Protein AF-A0AA35Y3W4-F1 (afdb_monomer)

Nearest PDB structures (foldseek):
  5b7j-assembly1_A  TM=5.783E-01  e=4.162E-01  Schizosaccharomyces pombe 972h-
  8clk-assembly1_A  TM=3.872E-01  e=6.879E-01  Homo sapiens
  3w4y-assembly2_B  TM=2.379E-01  e=2.483E+00  Saccharomyces cerevisiae S288C

Radius of gyration: 21.43 Å; Cα contacts (8 Å, |Δi|>4): 100; chains: 1; bounding box: 76×64×40 Å

Mean predicted aligned error: 12.05 Å

Foldseek 3Di:
DDDDDDPPPPPPPPDDDDDPVLVVLLLVLVLVCVVVPQQDPLRGHPVSLVVSQVVSCVVVVHRDDSVNSVVVVVVLLVVLCVVVCLVVVDPDDAWDQDQVQQATDGDPVSLVVSCVVPVVSVVRRPDRNNCSVSSCVSRVCNVVPPPPPPPPPDPDDD

Structure (mmCIF, N/CA/C/O backbone):
data_AF-A0AA35Y3W4-F1
#
_entry.id   AF-A0AA35Y3W4-F1
#
loop_
_atom_site.group_PDB
_atom_site.id
_atom_site.type_symbol
_atom_site.label_atom_id
_atom_site.label_alt_id
_atom_site.label_comp_id
_atom_site.label_asym_id
_atom_site.label_entity_id
_atom_site.label_seq_id
_atom_site.pdbx_PDB_ins_code
_atom_site.Cartn_x
_atom_site.Cartn_y
_atom_site.Cartn_z
_atom_site.occupancy
_atom_site.B_iso_or_equiv
_atom_site.auth_seq_id
_atom_site.auth_comp_id
_atom_site.auth_asym_id
_atom_site.auth_atom_id
_atom_site.pdbx_PDB_model_num
ATOM 1 N N . MET A 1 1 ? 54.848 18.965 -3.991 1.00 39.12 1 MET A N 1
ATOM 2 C CA . MET A 1 1 ? 53.542 19.258 -3.357 1.00 39.12 1 MET A CA 1
ATOM 3 C C . MET A 1 1 ? 52.487 19.224 -4.444 1.00 39.12 1 MET A C 1
ATOM 5 O O . MET A 1 1 ? 52.646 19.987 -5.373 1.00 39.12 1 MET A O 1
ATOM 9 N N . ASN A 1 2 ? 51.483 18.349 -4.369 1.00 30.97 2 ASN A N 1
ATOM 10 C CA . ASN A 1 2 ? 50.208 18.508 -5.084 1.00 30.97 2 ASN A CA 1
ATOM 11 C C . ASN A 1 2 ? 49.157 17.675 -4.338 1.00 30.97 2 ASN A C 1
ATOM 13 O O . ASN A 1 2 ? 49.008 16.477 -4.568 1.00 30.97 2 ASN A O 1
ATOM 17 N N . LYS A 1 3 ? 48.478 18.304 -3.373 1.00 34.66 3 LYS A N 1
ATOM 18 C CA . LYS A 1 3 ? 47.316 17.719 -2.701 1.00 34.66 3 LYS A CA 1
ATOM 19 C C . LYS A 1 3 ? 46.100 17.966 -3.595 1.00 34.66 3 LYS A C 1
ATOM 21 O O . LYS A 1 3 ? 45.695 19.111 -3.760 1.00 34.66 3 LYS A O 1
ATOM 26 N N . ARG A 1 4 ? 45.538 16.911 -4.191 1.00 37.44 4 ARG A N 1
ATOM 27 C CA . ARG A 1 4 ? 44.204 16.962 -4.805 1.00 37.44 4 ARG A CA 1
ATOM 28 C C . ARG A 1 4 ? 43.170 16.811 -3.692 1.00 37.44 4 ARG A C 1
ATOM 30 O O . ARG A 1 4 ? 43.203 15.829 -2.956 1.00 37.44 4 ARG A O 1
ATOM 37 N N . ALA A 1 5 ? 42.314 17.818 -3.548 1.00 40.38 5 ALA A N 1
ATOM 38 C CA . ALA A 1 5 ? 41.171 17.796 -2.650 1.00 40.38 5 ALA A CA 1
ATOM 39 C C . ALA A 1 5 ? 40.141 16.774 -3.155 1.00 40.38 5 ALA A C 1
ATOM 41 O O . ALA A 1 5 ? 39.823 16.747 -4.343 1.00 40.38 5 ALA A O 1
ATOM 42 N N . ALA A 1 6 ? 39.653 15.927 -2.251 1.00 44.50 6 ALA A N 1
ATOM 43 C CA . ALA A 1 6 ? 38.497 15.084 -2.494 1.00 44.50 6 ALA A CA 1
ATOM 44 C C . ALA A 1 6 ? 37.238 15.960 -2.424 1.00 44.50 6 ALA A C 1
ATOM 46 O O . ALA A 1 6 ? 36.950 16.543 -1.379 1.00 44.50 6 ALA A O 1
ATOM 47 N N . ASP A 1 7 ? 36.507 16.056 -3.532 1.00 41.12 7 ASP A N 1
ATOM 48 C CA . ASP A 1 7 ? 35.148 16.595 -3.558 1.00 41.12 7 ASP A CA 1
ATOM 49 C C . ASP A 1 7 ? 34.203 15.559 -2.937 1.00 41.12 7 ASP A C 1
ATOM 51 O O . ASP A 1 7 ? 33.657 14.675 -3.598 1.00 41.12 7 ASP A O 1
ATOM 55 N N . GLY A 1 8 ? 34.084 15.623 -1.613 1.00 45.00 8 GLY A N 1
ATOM 56 C CA . GLY A 1 8 ? 33.064 14.925 -0.846 1.00 45.00 8 GLY A CA 1
ATOM 57 C C . GLY A 1 8 ? 31.736 15.659 -0.958 1.00 45.00 8 GLY A C 1
ATOM 58 O O . GLY A 1 8 ? 31.252 16.210 0.030 1.00 45.00 8 GLY A O 1
ATOM 59 N N . SER A 1 9 ? 31.140 15.668 -2.148 1.00 45.19 9 SER A N 1
ATOM 60 C CA . SER A 1 9 ? 29.752 16.081 -2.325 1.00 45.19 9 SER A CA 1
ATOM 61 C C . SER A 1 9 ? 28.844 15.059 -1.632 1.00 45.19 9 SER A C 1
ATOM 63 O O . SER A 1 9 ? 28.420 14.060 -2.213 1.00 45.19 9 SER A O 1
ATOM 65 N N . VAL A 1 10 ? 28.571 15.282 -0.342 1.00 46.84 10 VAL A N 1
ATOM 66 C CA . VAL A 1 10 ? 27.538 14.565 0.411 1.00 46.84 10 VAL A CA 1
ATOM 67 C C . VAL A 1 10 ? 26.200 14.948 -0.212 1.00 46.84 10 VAL A C 1
ATOM 69 O O . VAL A 1 10 ? 25.610 15.973 0.130 1.00 46.84 10 VAL A O 1
ATOM 72 N N . VAL A 1 11 ? 25.727 14.138 -1.160 1.00 50.91 11 VAL A N 1
ATOM 73 C CA . VAL A 1 11 ? 24.362 14.234 -1.680 1.00 50.91 11 VAL A CA 1
ATOM 74 C C . VAL A 1 11 ? 23.437 14.057 -0.481 1.00 50.91 11 VAL A C 1
ATOM 76 O O . VAL A 1 11 ? 23.312 12.959 0.066 1.00 50.91 11 VAL A O 1
ATOM 79 N N . LYS A 1 12 ? 22.831 15.157 -0.018 1.00 48.91 12 LYS A N 1
ATOM 80 C CA . LYS A 1 12 ? 21.801 15.114 1.019 1.00 48.91 12 LYS A CA 1
ATOM 81 C C . LYS A 1 12 ? 20.719 14.167 0.517 1.00 48.91 12 LYS A C 1
ATOM 83 O O . LYS A 1 12 ? 20.060 14.441 -0.480 1.00 48.91 12 LYS A O 1
ATOM 88 N N . LYS A 1 13 ? 20.578 13.025 1.188 1.00 54.34 13 LYS A N 1
ATOM 89 C CA . LYS A 1 13 ? 19.522 12.055 0.918 1.00 54.34 13 LYS A CA 1
ATOM 90 C C . LYS A 1 13 ? 18.211 12.743 1.284 1.00 54.34 13 LYS A C 1
ATOM 92 O O . LYS A 1 13 ? 17.873 12.830 2.461 1.00 54.34 13 LYS A O 1
ATOM 97 N N . GLU A 1 14 ? 17.532 13.325 0.300 1.00 61.41 14 GLU A N 1
ATOM 98 C CA . GLU A 1 14 ? 16.218 13.913 0.529 1.00 61.41 14 GLU A CA 1
ATOM 99 C C . GLU A 1 14 ? 15.296 12.819 1.071 1.00 61.41 14 GLU A C 1
ATOM 101 O O . GLU A 1 14 ? 15.083 11.773 0.448 1.00 61.41 14 GLU A O 1
ATOM 106 N N . ASN A 1 15 ? 14.798 13.031 2.288 1.00 70.88 15 ASN A N 1
ATOM 107 C CA . ASN A 1 15 ? 13.857 12.113 2.903 1.00 70.88 15 ASN A CA 1
ATOM 108 C C . ASN A 1 15 ? 12.515 12.268 2.187 1.00 70.88 15 ASN A C 1
ATOM 110 O O . ASN A 1 15 ? 11.803 13.253 2.366 1.00 70.88 15 ASN A O 1
ATOM 114 N N . LEU A 1 16 ? 12.196 11.287 1.344 1.00 86.38 16 LEU A N 1
ATOM 115 C CA . LEU A 1 16 ? 10.927 11.207 0.637 1.00 86.38 16 LEU A CA 1
ATOM 116 C C . LEU A 1 16 ? 9.780 10.989 1.634 1.00 86.38 16 LEU A C 1
ATOM 118 O O . LEU A 1 16 ? 9.607 9.886 2.157 1.00 86.38 16 LEU A O 1
ATOM 122 N N . THR A 1 17 ? 8.979 12.027 1.864 1.00 91.69 17 THR A N 1
ATOM 123 C CA . THR A 1 17 ? 7.714 11.912 2.599 1.00 91.69 17 THR A CA 1
ATOM 124 C C . THR A 1 17 ? 6.630 11.393 1.661 1.00 91.69 17 THR A C 1
ATOM 126 O O . THR A 1 17 ? 6.266 12.061 0.694 1.00 91.69 17 THR A O 1
ATOM 129 N N . TRP A 1 18 ? 6.120 10.196 1.947 1.00 92.50 18 TRP A N 1
ATOM 130 C CA . TRP A 1 18 ? 5.040 9.576 1.184 1.00 92.50 18 TRP A CA 1
ATOM 131 C C . TRP A 1 18 ? 3.686 10.166 1.571 1.00 92.50 18 TRP A C 1
ATOM 133 O O . TRP A 1 18 ? 3.361 10.244 2.755 1.00 92.50 18 TRP A O 1
ATOM 143 N N . THR A 1 19 ? 2.898 10.551 0.571 1.00 91.62 19 THR A N 1
ATOM 144 C CA . THR A 1 19 ? 1.518 11.023 0.740 1.00 91.62 19 THR A CA 1
ATOM 145 C C . THR A 1 19 ? 0.523 9.916 0.397 1.00 91.62 19 THR A C 1
ATOM 147 O O . THR A 1 19 ? 0.878 8.950 -0.280 1.00 91.62 19 THR A O 1
ATOM 150 N N . ASP A 1 20 ? -0.738 10.073 0.801 1.00 86.94 20 ASP A N 1
ATOM 151 C CA . ASP A 1 20 ? -1.795 9.110 0.458 1.00 86.94 20 ASP A CA 1
ATOM 152 C C 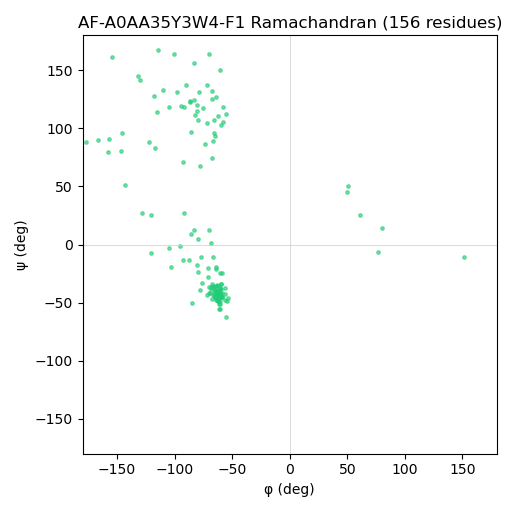. ASP A 1 20 ? -1.981 8.972 -1.067 1.00 86.94 20 ASP A C 1
ATOM 154 O O . ASP A 1 20 ? -2.225 7.878 -1.568 1.00 86.94 20 ASP A O 1
ATOM 158 N N . ASN A 1 21 ? -1.789 10.054 -1.832 1.00 89.44 21 ASN A N 1
ATOM 159 C CA . ASN A 1 21 ? -1.842 10.003 -3.298 1.00 89.44 21 ASN A CA 1
ATOM 160 C C . ASN A 1 21 ? -0.698 9.165 -3.883 1.00 89.44 21 ASN A C 1
ATOM 162 O O . ASN A 1 21 ? -0.927 8.366 -4.786 1.00 89.44 21 ASN A O 1
ATOM 166 N N . MET A 1 22 ? 0.517 9.301 -3.341 1.00 93.56 22 MET A N 1
ATOM 167 C CA . MET A 1 22 ? 1.653 8.478 -3.762 1.00 93.56 22 MET A CA 1
ATOM 168 C C . MET A 1 22 ? 1.462 7.005 -3.392 1.00 93.56 22 MET A C 1
ATOM 170 O O . MET A 1 22 ? 1.868 6.129 -4.151 1.00 93.56 22 MET A O 1
ATOM 174 N N . ASP A 1 23 ? 0.842 6.719 -2.246 1.00 92.38 23 ASP A N 1
ATOM 175 C CA . ASP A 1 23 ? 0.494 5.351 -1.854 1.00 92.38 23 ASP A CA 1
ATOM 176 C C . ASP A 1 23 ? -0.530 4.734 -2.804 1.00 92.38 23 ASP A C 1
ATOM 178 O O . ASP A 1 23 ? -0.378 3.577 -3.198 1.00 92.38 23 ASP A O 1
ATOM 182 N N . ASN A 1 24 ? -1.556 5.497 -3.188 1.00 89.75 24 ASN A N 1
ATOM 183 C CA . ASN A 1 24 ? -2.563 5.043 -4.142 1.00 89.75 24 ASN A CA 1
ATOM 184 C C . ASN A 1 24 ? -1.924 4.721 -5.496 1.00 89.75 24 ASN A C 1
ATOM 186 O O . ASN A 1 24 ? -2.071 3.594 -5.968 1.00 89.75 24 ASN A O 1
ATOM 190 N N . ALA A 1 25 ? -1.129 5.643 -6.045 1.00 92.44 25 ALA A N 1
ATOM 191 C CA . ALA A 1 25 ? -0.415 5.434 -7.302 1.00 92.44 25 ALA A CA 1
ATOM 192 C C . ALA A 1 25 ? 0.568 4.251 -7.229 1.00 92.44 25 ALA A C 1
ATOM 194 O O . ALA A 1 25 ? 0.680 3.468 -8.171 1.00 92.44 25 ALA A O 1
ATOM 195 N N . LEU A 1 26 ? 1.255 4.061 -6.093 1.00 95.25 26 LEU A N 1
ATOM 196 C CA . LEU A 1 26 ? 2.119 2.897 -5.883 1.00 95.25 26 LEU A CA 1
ATOM 197 C C . LEU A 1 26 ? 1.321 1.591 -5.945 1.00 95.25 26 LEU A C 1
ATOM 199 O O . LEU A 1 26 ? 1.753 0.644 -6.595 1.00 95.25 26 LEU A O 1
ATOM 203 N N . VAL A 1 27 ? 0.164 1.517 -5.290 1.00 93.25 27 VAL A N 1
ATOM 204 C CA . VAL A 1 27 ? -0.655 0.297 -5.315 1.00 93.25 27 VAL A CA 1
ATOM 205 C C . VAL A 1 27 ? -1.251 0.039 -6.697 1.00 93.25 27 VAL A C 1
ATOM 207 O O . VAL A 1 27 ? -1.262 -1.108 -7.134 1.00 93.25 27 VAL A O 1
ATOM 210 N N . GLU A 1 28 ? -1.675 1.076 -7.416 1.00 91.38 28 GLU A N 1
ATOM 211 C CA . GLU A 1 28 ? -2.110 0.947 -8.812 1.00 91.38 28 GLU A CA 1
ATOM 212 C C . GLU A 1 28 ? -0.986 0.418 -9.710 1.00 91.38 28 GLU A C 1
ATOM 214 O O . GLU A 1 28 ? -1.203 -0.508 -10.493 1.00 91.38 28 GLU A O 1
ATOM 219 N N . ALA A 1 29 ? 0.236 0.934 -9.548 1.00 95.19 29 ALA A N 1
ATOM 220 C CA . ALA A 1 29 ? 1.398 0.450 -10.282 1.00 95.19 29 ALA A CA 1
ATOM 221 C C . ALA A 1 29 ? 1.730 -1.012 -9.937 1.00 95.19 29 ALA A C 1
ATOM 223 O O . ALA A 1 29 ? 2.031 -1.793 -10.835 1.00 95.19 29 ALA A O 1
ATOM 224 N N . LEU A 1 30 ? 1.620 -1.412 -8.664 1.00 94.38 30 LEU A N 1
ATOM 225 C CA . LEU A 1 30 ? 1.815 -2.805 -8.244 1.00 94.38 30 LEU A CA 1
ATOM 226 C C . LEU A 1 30 ? 0.807 -3.753 -8.896 1.00 94.38 30 LEU A C 1
ATOM 228 O O . LEU A 1 30 ? 1.211 -4.804 -9.380 1.00 94.38 30 LEU A O 1
ATOM 232 N N . VAL A 1 31 ? -0.477 -3.384 -8.927 1.00 91.38 31 VAL A N 1
ATOM 233 C CA . VAL A 1 31 ? -1.517 -4.185 -9.594 1.00 91.38 31 VAL A CA 1
ATOM 234 C C . VAL A 1 31 ? -1.250 -4.285 -11.087 1.00 91.38 31 VAL A C 1
ATOM 236 O O . VAL A 1 31 ? -1.331 -5.370 -11.647 1.00 91.38 31 VAL A O 1
ATOM 239 N N . LYS A 1 32 ? -0.884 -3.176 -11.734 1.00 93.62 32 LYS A N 1
ATOM 240 C CA . LYS A 1 32 ? -0.570 -3.181 -13.164 1.00 93.62 32 LYS A CA 1
ATOM 241 C C . LYS A 1 32 ? 0.605 -4.102 -13.491 1.00 93.62 32 LYS A C 1
ATOM 243 O O . LYS A 1 32 ? 0.548 -4.829 -14.473 1.00 93.62 32 LYS A O 1
ATOM 248 N N . GLU A 1 33 ? 1.670 -4.061 -12.692 1.00 95.62 33 GLU A N 1
ATOM 249 C CA . GLU A 1 33 ? 2.825 -4.943 -12.881 1.00 95.62 33 GLU A CA 1
ATOM 250 C C . GLU A 1 33 ? 2.483 -6.417 -12.591 1.00 95.62 33 GLU A C 1
ATOM 252 O O . GLU A 1 33 ? 3.008 -7.307 -13.255 1.00 95.62 33 GLU A O 1
ATOM 257 N N . ASP A 1 34 ? 1.592 -6.689 -11.635 1.00 91.75 34 ASP A N 1
ATOM 258 C CA . ASP A 1 34 ? 1.076 -8.037 -11.360 1.00 91.75 34 ASP A CA 1
ATOM 259 C C . ASP A 1 34 ? 0.277 -8.589 -12.557 1.00 91.75 34 ASP A C 1
ATOM 261 O O . ASP A 1 34 ? 0.568 -9.684 -13.037 1.00 91.75 34 ASP A O 1
ATOM 265 N N . ASP A 1 35 ? -0.638 -7.785 -13.107 1.00 90.75 35 ASP A N 1
ATOM 266 C CA . ASP A 1 35 ? -1.519 -8.136 -14.232 1.00 90.75 35 ASP A CA 1
ATOM 267 C C . ASP A 1 35 ? -0.748 -8.457 -15.525 1.00 90.75 35 ASP A C 1
ATOM 269 O O . ASP A 1 35 ? -1.092 -9.377 -16.264 1.00 9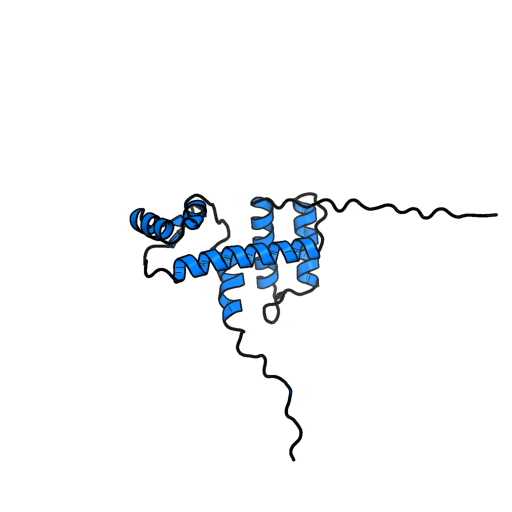0.75 35 ASP A O 1
ATOM 273 N N . ILE A 1 36 ? 0.369 -7.763 -15.774 1.00 93.81 36 ILE A N 1
ATOM 274 C CA . ILE A 1 36 ? 1.240 -8.041 -16.931 1.00 93.81 36 ILE A CA 1
ATOM 275 C C . ILE A 1 36 ? 2.273 -9.152 -16.671 1.00 93.81 36 ILE A C 1
ATOM 277 O O . ILE A 1 36 ? 3.173 -9.358 -17.486 1.00 93.81 36 ILE A O 1
ATOM 281 N N . GLY A 1 37 ? 2.177 -9.863 -15.543 1.00 91.50 37 GLY A N 1
ATOM 282 C CA . GLY A 1 37 ? 3.019 -11.021 -15.227 1.00 91.50 37 GLY A CA 1
ATOM 283 C C . GLY A 1 37 ? 4.411 -10.683 -14.689 1.00 91.50 37 GLY A C 1
ATOM 284 O O . GLY A 1 37 ? 5.278 -11.555 -14.610 1.00 91.50 37 GLY A O 1
ATOM 285 N N . ASN A 1 38 ? 4.649 -9.437 -14.272 1.00 95.00 38 ASN A N 1
ATOM 286 C CA . ASN A 1 38 ? 5.922 -9.011 -13.687 1.00 95.00 38 ASN A CA 1
ATOM 287 C C . ASN A 1 38 ? 6.044 -9.329 -12.186 1.00 95.00 38 ASN A C 1
ATOM 289 O O . ASN A 1 38 ? 6.987 -8.875 -11.524 1.00 95.00 38 ASN A O 1
ATOM 293 N N . ARG A 1 39 ? 5.144 -10.158 -11.650 1.00 91.81 39 ARG A N 1
ATOM 294 C CA . ARG A 1 39 ? 5.259 -10.782 -10.333 1.00 91.81 39 ARG A CA 1
ATOM 295 C C . ARG A 1 39 ? 5.376 -12.298 -10.483 1.00 91.81 39 ARG A C 1
ATOM 297 O O . ARG A 1 39 ? 4.443 -12.973 -10.894 1.00 91.81 39 ARG A O 1
ATOM 304 N N . VAL A 1 40 ? 6.532 -12.841 -10.112 1.00 86.62 40 VAL A N 1
ATOM 305 C CA . VAL A 1 40 ? 6.851 -14.271 -10.228 1.00 86.62 40 VAL A CA 1
ATOM 306 C C . VAL A 1 40 ? 7.093 -14.837 -8.835 1.00 86.62 40 VAL A C 1
ATOM 308 O O . VAL A 1 40 ? 7.891 -14.289 -8.073 1.00 86.62 40 VAL A O 1
ATOM 311 N N . ASN A 1 41 ? 6.402 -15.927 -8.483 1.00 85.25 41 ASN A N 1
ATOM 312 C CA . ASN A 1 41 ? 6.489 -16.567 -7.161 1.00 85.25 41 ASN A CA 1
ATOM 313 C C . ASN A 1 41 ? 6.330 -15.558 -6.003 1.00 85.25 41 ASN A C 1
ATOM 315 O O . ASN A 1 41 ? 7.133 -15.517 -5.072 1.00 85.25 41 ASN A O 1
ATOM 319 N N . GLY A 1 42 ? 5.342 -14.663 -6.113 1.00 82.19 42 GLY A N 1
ATOM 320 C CA . GLY A 1 42 ? 5.062 -13.626 -5.114 1.00 82.19 42 GLY A CA 1
ATOM 321 C C . GLY A 1 42 ? 6.013 -12.421 -5.129 1.00 82.19 42 GLY A C 1
ATOM 322 O O . GLY A 1 42 ? 5.730 -11.428 -4.458 1.00 82.19 42 GLY A O 1
ATOM 323 N N . THR A 1 43 ? 7.083 -12.445 -5.930 1.00 88.31 43 THR A N 1
ATOM 324 C CA . THR A 1 43 ? 8.113 -11.396 -5.975 1.00 88.31 43 THR A CA 1
ATOM 325 C C . THR A 1 43 ? 8.069 -10.604 -7.280 1.00 88.31 43 THR A C 1
ATOM 327 O O . THR A 1 43 ? 8.044 -11.172 -8.368 1.00 88.31 43 THR A O 1
ATOM 330 N N . PHE A 1 44 ? 8.111 -9.274 -7.185 1.00 92.88 44 PHE A N 1
ATOM 331 C CA . PHE A 1 44 ? 8.186 -8.394 -8.353 1.00 92.88 44 PHE A CA 1
ATOM 332 C C . PHE A 1 44 ? 9.568 -8.442 -9.022 1.00 92.88 44 PHE A C 1
ATOM 334 O O . PHE A 1 44 ? 10.602 -8.418 -8.346 1.00 92.88 44 PHE A O 1
ATOM 341 N N . THR A 1 45 ? 9.593 -8.484 -10.355 1.00 95.44 45 THR A N 1
ATOM 342 C CA . THR A 1 45 ? 10.831 -8.526 -11.145 1.00 95.44 45 THR A CA 1
ATOM 343 C C . THR A 1 45 ? 11.594 -7.199 -11.090 1.00 95.44 45 THR A C 1
ATOM 345 O O . THR A 1 45 ? 11.066 -6.145 -10.728 1.00 95.44 45 THR A O 1
ATOM 348 N N . SER A 1 46 ? 12.870 -7.211 -11.491 1.00 95.38 46 SER A N 1
ATOM 349 C CA . SER A 1 46 ? 13.652 -5.972 -11.627 1.00 95.38 46 SER A CA 1
ATOM 350 C C . SER A 1 46 ? 13.039 -4.990 -12.630 1.00 95.38 46 SER A C 1
ATOM 352 O O . SER A 1 46 ? 13.115 -3.786 -12.386 1.00 95.38 46 SER A O 1
ATOM 354 N N . GLN A 1 47 ? 12.407 -5.493 -13.698 1.00 96.44 47 GLN A N 1
ATOM 355 C CA . GLN A 1 47 ? 11.689 -4.666 -14.668 1.00 96.44 47 GLN A CA 1
ATOM 356 C C . GLN A 1 47 ? 10.491 -3.970 -14.017 1.00 96.44 47 GLN A C 1
ATOM 358 O O . GLN A 1 47 ? 10.339 -2.763 -14.183 1.00 96.44 47 GLN A O 1
ATOM 363 N N . ALA A 1 48 ? 9.722 -4.692 -13.195 1.00 96.62 48 ALA A N 1
ATOM 364 C CA . ALA A 1 48 ? 8.617 -4.119 -12.431 1.00 96.62 48 ALA A CA 1
ATOM 365 C C . ALA A 1 48 ? 9.079 -2.930 -11.583 1.00 96.62 48 ALA A C 1
ATOM 367 O O . ALA A 1 48 ? 8.505 -1.846 -11.622 1.00 96.62 48 ALA A O 1
ATOM 368 N N . TYR A 1 49 ? 10.176 -3.114 -10.838 1.00 97.44 49 TYR A N 1
ATOM 369 C CA . TYR A 1 49 ? 10.749 -2.042 -10.027 1.00 97.44 49 TYR A CA 1
ATOM 370 C C . TYR A 1 49 ? 11.185 -0.842 -10.870 1.00 97.44 49 TYR A C 1
ATOM 372 O O . TYR A 1 49 ? 10.942 0.288 -10.459 1.00 97.44 49 TYR A O 1
ATOM 380 N N . ALA A 1 50 ? 11.804 -1.064 -12.032 1.00 97.44 50 ALA A N 1
ATOM 381 C CA . ALA A 1 50 ? 12.199 0.021 -12.926 1.00 97.44 50 ALA A CA 1
ATOM 382 C C . ALA A 1 50 ? 10.981 0.803 -13.447 1.00 97.44 50 ALA A C 1
ATOM 384 O O . ALA A 1 50 ? 10.979 2.033 -13.387 1.00 97.44 50 ALA A O 1
ATOM 385 N N . ASN A 1 51 ? 9.929 0.101 -13.874 1.00 97.62 51 ASN A N 1
ATOM 386 C CA . ASN A 1 51 ? 8.690 0.703 -14.362 1.00 97.62 51 ASN A CA 1
ATOM 387 C C . ASN A 1 51 ? 7.983 1.521 -13.274 1.00 97.62 51 ASN A C 1
ATOM 389 O O . ASN A 1 51 ? 7.641 2.680 -13.503 1.00 97.62 51 ASN A O 1
ATOM 393 N N . MET A 1 52 ? 7.814 0.946 -12.077 1.00 97.69 52 MET A N 1
ATOM 394 C CA . MET A 1 52 ? 7.183 1.622 -10.938 1.00 97.69 52 MET A CA 1
ATOM 395 C C . MET A 1 52 ? 7.943 2.890 -10.544 1.00 97.69 52 MET A C 1
ATOM 397 O O . MET A 1 52 ? 7.335 3.939 -10.336 1.00 97.69 52 MET A O 1
ATOM 401 N N . ILE A 1 53 ? 9.278 2.816 -10.473 1.00 97.50 53 ILE A N 1
ATOM 402 C CA . ILE A 1 53 ? 10.121 3.975 -10.161 1.00 97.50 53 ILE A CA 1
ATOM 403 C C . ILE A 1 53 ? 9.958 5.055 -11.229 1.00 97.50 53 ILE A C 1
ATOM 405 O O . ILE A 1 53 ? 9.737 6.213 -10.877 1.00 97.50 53 ILE A O 1
ATOM 409 N N . ALA A 1 54 ? 10.050 4.696 -12.511 1.00 97.19 54 ALA A N 1
ATOM 410 C CA . ALA A 1 54 ? 9.942 5.651 -13.610 1.00 97.19 54 ALA A CA 1
ATOM 411 C C . ALA A 1 54 ? 8.565 6.332 -13.644 1.00 97.19 54 ALA A C 1
ATOM 413 O O . ALA A 1 54 ? 8.491 7.554 -13.773 1.00 97.19 54 ALA A O 1
ATOM 414 N N . GLY A 1 55 ? 7.488 5.557 -13.478 1.00 97.12 55 GLY A N 1
ATOM 415 C CA . GLY A 1 55 ? 6.115 6.061 -13.447 1.00 97.12 55 GLY A CA 1
ATOM 416 C C . GLY A 1 55 ? 5.883 7.038 -12.298 1.00 97.12 55 GLY A C 1
ATOM 417 O O . GLY A 1 55 ? 5.540 8.194 -12.536 1.00 97.12 55 GLY A O 1
ATOM 418 N N . LEU A 1 56 ? 6.162 6.611 -11.064 1.00 96.44 56 LEU A N 1
ATOM 419 C CA . LEU A 1 56 ? 5.940 7.435 -9.873 1.00 96.44 56 LEU A CA 1
ATOM 420 C C . LEU A 1 56 ? 6.851 8.667 -9.839 1.00 96.44 56 LEU A C 1
ATOM 422 O O . LEU A 1 56 ? 6.414 9.753 -9.462 1.00 96.44 56 LEU A O 1
ATOM 426 N N . SER A 1 57 ? 8.116 8.527 -10.246 1.00 95.81 57 SER A N 1
ATOM 427 C CA . SER A 1 57 ? 9.046 9.662 -10.251 1.00 95.81 57 SER A CA 1
ATOM 428 C C . SER A 1 57 ? 8.590 10.748 -11.223 1.00 95.81 57 SER A C 1
ATOM 430 O O . SER A 1 57 ? 8.661 11.934 -10.900 1.00 95.81 57 SER A O 1
ATOM 432 N N . LYS A 1 58 ? 8.076 10.338 -12.391 1.00 96.50 58 LYS A N 1
ATOM 433 C CA . LYS A 1 58 ? 7.512 11.237 -13.400 1.00 96.50 58 LYS A CA 1
ATOM 434 C C . LYS A 1 58 ? 6.220 11.896 -12.919 1.00 96.50 5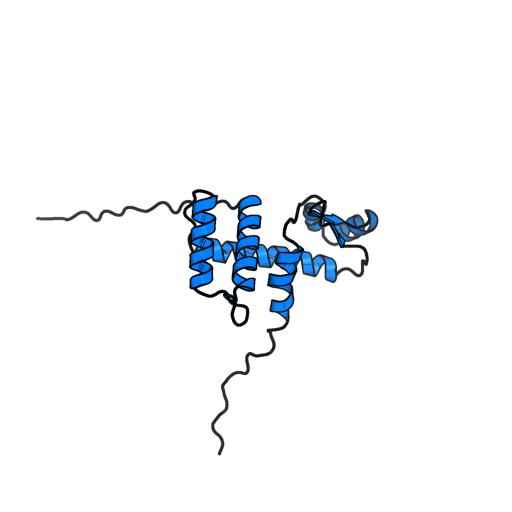8 LYS A C 1
ATOM 436 O O . LYS A 1 58 ? 6.076 13.102 -13.075 1.00 96.50 58 LYS A O 1
ATOM 441 N N . GLU A 1 59 ? 5.300 11.124 -12.349 1.00 96.56 59 GLU A N 1
ATOM 442 C CA . GLU A 1 59 ? 3.989 11.617 -11.911 1.00 96.56 59 GLU A CA 1
ATOM 443 C C . GLU A 1 59 ? 4.099 12.645 -10.780 1.00 96.56 59 GLU A C 1
ATOM 445 O O . GLU A 1 59 ? 3.474 13.701 -10.833 1.00 96.56 59 GLU A O 1
ATOM 450 N N . PHE A 1 60 ? 4.938 12.372 -9.778 1.00 94.31 60 PHE A N 1
ATOM 451 C CA . PHE A 1 60 ? 5.060 13.230 -8.597 1.00 94.31 60 PHE A CA 1
ATOM 452 C C . PHE A 1 60 ? 6.205 14.240 -8.683 1.00 94.31 60 PHE A C 1
ATOM 454 O O . PHE A 1 60 ? 6.390 15.020 -7.746 1.00 94.31 60 PHE A O 1
ATOM 461 N N . ASN A 1 61 ? 6.975 14.229 -9.777 1.00 94.25 61 ASN A N 1
ATOM 462 C CA . ASN A 1 61 ? 8.198 15.014 -9.945 1.00 94.25 61 ASN A CA 1
ATOM 463 C C . ASN A 1 61 ? 9.156 14.844 -8.746 1.00 94.25 61 ASN A C 1
ATOM 465 O O . ASN A 1 61 ? 9.592 15.812 -8.118 1.00 94.25 61 ASN A O 1
ATOM 469 N N . LYS A 1 62 ? 9.424 13.587 -8.371 1.00 92.88 62 LYS A N 1
ATOM 470 C CA . LYS A 1 62 ? 10.289 13.220 -7.237 1.00 92.88 62 LYS A CA 1
ATOM 471 C C . LYS A 1 62 ? 11.288 12.153 -7.644 1.00 92.88 62 LYS A C 1
ATOM 473 O O . LYS A 1 62 ? 10.951 11.248 -8.390 1.00 92.88 62 LYS A O 1
ATOM 478 N N . SER A 1 63 ? 12.497 12.210 -7.095 1.00 93.38 63 SER A N 1
ATOM 479 C CA . SER A 1 63 ? 13.463 11.121 -7.253 1.00 93.38 63 SER A CA 1
ATOM 480 C C . SER A 1 63 ? 13.129 9.995 -6.276 1.00 93.38 63 SER A C 1
ATOM 482 O O . SER A 1 63 ? 13.318 10.141 -5.067 1.00 93.38 63 SER A O 1
ATOM 484 N N . ILE A 1 64 ? 12.592 8.884 -6.787 1.00 94.00 64 ILE A N 1
ATOM 485 C CA . ILE A 1 64 ? 12.248 7.714 -5.974 1.00 94.00 64 ILE A CA 1
ATOM 486 C C . ILE A 1 64 ? 13.284 6.6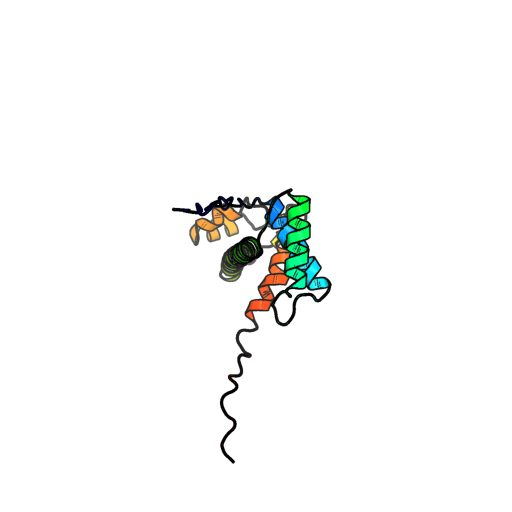21 -6.207 1.00 94.00 64 ILE A C 1
ATOM 488 O O . ILE A 1 64 ? 13.438 6.093 -7.304 1.00 94.00 64 ILE A O 1
ATOM 492 N N . THR A 1 65 ? 13.994 6.237 -5.153 1.00 94.50 65 THR A N 1
ATOM 493 C CA . THR A 1 65 ? 14.942 5.119 -5.215 1.00 94.50 65 THR A CA 1
ATOM 494 C C . THR A 1 65 ? 14.239 3.774 -5.030 1.00 94.50 65 THR A C 1
ATOM 496 O O . THR A 1 65 ? 13.196 3.672 -4.378 1.00 94.50 65 THR A O 1
ATOM 499 N N . LYS A 1 66 ? 14.861 2.699 -5.532 1.00 93.69 66 LYS A N 1
ATOM 500 C CA . LYS A 1 66 ? 14.369 1.324 -5.342 1.00 93.69 66 LYS A CA 1
ATOM 501 C C . LYS A 1 66 ? 14.210 0.957 -3.864 1.00 93.69 66 LYS A C 1
ATOM 503 O O . LYS A 1 66 ? 13.244 0.287 -3.509 1.00 93.69 66 LYS A O 1
ATOM 508 N N . ASP A 1 67 ? 15.114 1.420 -3.003 1.00 93.94 67 ASP A N 1
ATOM 509 C CA . ASP A 1 67 ? 15.047 1.149 -1.563 1.00 93.94 67 ASP A CA 1
ATOM 510 C C . ASP A 1 67 ? 13.894 1.894 -0.887 1.00 93.94 67 ASP A C 1
ATOM 512 O O . ASP A 1 67 ? 13.180 1.304 -0.077 1.00 93.94 67 ASP A O 1
ATOM 516 N N . GLN A 1 68 ? 13.654 3.162 -1.241 1.00 93.94 68 GLN A N 1
ATOM 517 C CA . GLN A 1 68 ? 12.491 3.908 -0.743 1.00 93.94 68 GLN A CA 1
ATOM 518 C C . GLN A 1 68 ? 11.182 3.235 -1.162 1.00 93.94 68 GLN A C 1
ATOM 520 O O . GLN A 1 68 ? 10.284 3.087 -0.332 1.00 93.94 68 GLN A O 1
ATOM 525 N N . LEU A 1 69 ? 11.100 2.778 -2.414 1.00 95.00 69 LEU A N 1
ATOM 526 C CA . LEU A 1 69 ? 9.945 2.052 -2.935 1.00 95.00 69 LEU A CA 1
ATOM 527 C C . LEU A 1 69 ? 9.705 0.748 -2.158 1.00 95.00 69 LEU A C 1
ATOM 529 O O . LEU A 1 69 ? 8.615 0.528 -1.635 1.00 95.00 69 LEU A O 1
ATOM 533 N N . LYS A 1 70 ? 10.741 -0.088 -2.001 1.00 93.69 70 LYS A N 1
ATOM 534 C CA . LYS A 1 70 ? 10.667 -1.347 -1.237 1.00 93.69 70 LYS A CA 1
ATOM 535 C C . LYS A 1 70 ? 10.267 -1.124 0.218 1.00 93.69 70 LYS A C 1
ATOM 537 O O . LYS A 1 70 ? 9.407 -1.837 0.736 1.00 93.69 70 LYS A O 1
ATOM 542 N N . ASN A 1 71 ? 10.870 -0.135 0.874 1.00 93.56 71 ASN A N 1
ATOM 543 C CA . ASN A 1 71 ? 10.532 0.210 2.251 1.00 93.56 71 ASN A CA 1
ATOM 544 C C . ASN A 1 71 ? 9.070 0.639 2.359 1.00 93.56 71 ASN A C 1
ATOM 546 O O . ASN A 1 71 ? 8.372 0.194 3.270 1.00 93.56 71 ASN A O 1
ATOM 550 N N . ARG A 1 72 ? 8.570 1.428 1.400 1.00 94.62 72 ARG A N 1
ATOM 551 C CA . ARG A 1 72 ? 7.164 1.827 1.397 1.00 94.62 72 ARG A CA 1
ATOM 552 C C . ARG A 1 72 ? 6.222 0.654 1.169 1.00 94.62 72 ARG A C 1
ATOM 554 O O . ARG A 1 72 ? 5.246 0.531 1.903 1.00 94.62 72 ARG A O 1
ATOM 561 N N . MET A 1 73 ? 6.539 -0.240 0.233 1.00 93.19 73 MET A N 1
ATOM 562 C CA . MET A 1 73 ? 5.774 -1.474 0.020 1.00 93.19 73 MET A CA 1
ATOM 563 C C . MET A 1 73 ? 5.690 -2.315 1.299 1.00 93.19 73 MET A C 1
ATOM 565 O O . MET A 1 73 ? 4.615 -2.800 1.647 1.00 93.19 73 MET A O 1
ATOM 569 N N . LYS A 1 74 ? 6.800 -2.448 2.041 1.00 90.62 74 LYS A N 1
ATOM 570 C CA . LYS A 1 74 ? 6.820 -3.145 3.336 1.00 90.62 74 LYS A CA 1
ATOM 571 C C . LYS A 1 74 ? 5.896 -2.471 4.354 1.00 90.62 74 LYS A C 1
ATOM 573 O O . LYS A 1 74 ? 5.148 -3.167 5.036 1.00 90.62 74 LYS A O 1
ATOM 578 N N . THR A 1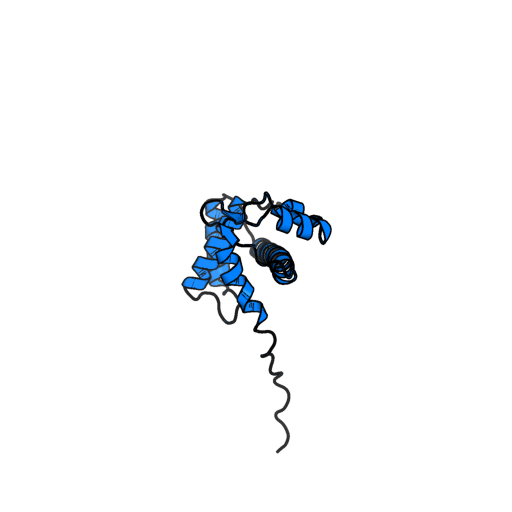 75 ? 5.911 -1.140 4.430 1.00 90.31 75 THR A N 1
ATOM 579 C CA . THR A 1 75 ? 5.001 -0.370 5.293 1.00 90.31 75 THR A CA 1
ATOM 580 C C . THR A 1 75 ? 3.537 -0.591 4.915 1.00 90.31 75 THR A C 1
ATOM 582 O O . THR A 1 75 ? 2.725 -0.870 5.795 1.00 90.31 75 THR A O 1
ATOM 585 N N . LEU A 1 76 ? 3.194 -0.532 3.624 1.00 89.50 76 LEU A N 1
ATOM 586 C CA . LEU A 1 76 ? 1.831 -0.781 3.137 1.00 89.50 76 LEU A CA 1
ATOM 587 C C . LEU A 1 76 ? 1.359 -2.199 3.472 1.00 89.50 76 LEU A C 1
ATOM 589 O O . LEU A 1 76 ? 0.290 -2.360 4.057 1.00 89.50 76 LEU A O 1
ATOM 593 N N . LYS A 1 77 ? 2.181 -3.219 3.189 1.00 87.06 77 LYS A N 1
ATOM 594 C CA . LYS A 1 77 ? 1.876 -4.620 3.521 1.00 87.06 77 LYS A CA 1
ATOM 595 C C . LYS A 1 77 ? 1.698 -4.819 5.028 1.00 87.06 77 LYS A C 1
ATOM 597 O O . LYS A 1 77 ? 0.764 -5.500 5.445 1.00 87.06 77 LYS A O 1
ATOM 602 N N . GLY A 1 78 ? 2.559 -4.214 5.850 1.00 85.56 78 GLY A N 1
ATOM 603 C CA . GLY A 1 78 ? 2.471 -4.283 7.311 1.00 85.56 78 GLY A CA 1
ATOM 604 C C . GLY A 1 78 ? 1.195 -3.639 7.855 1.00 85.56 78 GLY A C 1
ATOM 605 O O . GLY A 1 78 ? 0.485 -4.259 8.641 1.00 85.56 78 GLY A O 1
ATOM 606 N N . ASN A 1 79 ? 0.866 -2.432 7.389 1.00 83.00 79 ASN A N 1
ATOM 607 C CA . ASN A 1 79 ? -0.356 -1.730 7.780 1.00 83.00 79 ASN A CA 1
ATOM 608 C C . ASN A 1 79 ? -1.609 -2.501 7.356 1.00 83.00 79 ASN A C 1
ATOM 610 O O . ASN A 1 79 ? -2.514 -2.677 8.169 1.00 83.00 79 ASN A O 1
ATOM 614 N N . PHE A 1 80 ? -1.636 -3.005 6.118 1.00 82.62 80 PHE A N 1
ATOM 615 C CA . PHE A 1 80 ? -2.732 -3.833 5.628 1.00 82.62 80 PHE A CA 1
ATOM 616 C C . PHE A 1 80 ? -2.866 -5.128 6.432 1.00 82.62 80 PHE A C 1
ATOM 618 O O . PHE A 1 80 ? -3.978 -5.500 6.774 1.00 82.62 80 PHE A O 1
ATOM 625 N N . SER A 1 81 ? -1.758 -5.787 6.788 1.00 80.69 81 SER A N 1
ATOM 626 C CA . SER A 1 81 ? -1.794 -7.023 7.584 1.00 80.69 81 SER A CA 1
ATOM 627 C C . SER A 1 81 ? -2.360 -6.776 8.979 1.00 80.69 81 SER A C 1
ATOM 629 O O . SER A 1 81 ? -3.238 -7.511 9.407 1.00 80.69 8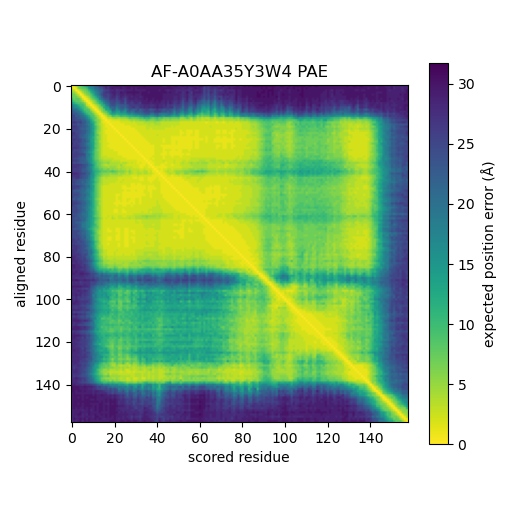1 SER A O 1
ATOM 631 N N . LYS A 1 82 ? -1.923 -5.705 9.659 1.00 77.31 82 LYS A N 1
ATOM 632 C CA . LYS A 1 82 ? -2.478 -5.311 10.964 1.00 77.31 82 LYS A CA 1
ATOM 633 C C . LYS A 1 82 ? -3.976 -5.046 10.882 1.00 77.31 82 LYS A C 1
ATOM 635 O O . LYS A 1 82 ? -4.717 -5.520 11.731 1.00 77.31 82 LYS A O 1
ATOM 640 N N . TRP A 1 83 ? -4.404 -4.319 9.850 1.00 75.50 83 TRP A N 1
ATOM 641 C CA . TRP A 1 83 ? -5.817 -4.132 9.539 1.00 75.50 83 TRP A CA 1
ATOM 642 C C . TRP A 1 83 ? -6.513 -5.477 9.381 1.00 75.50 83 TRP A C 1
ATOM 644 O O . TRP A 1 83 ? -7.404 -5.818 10.141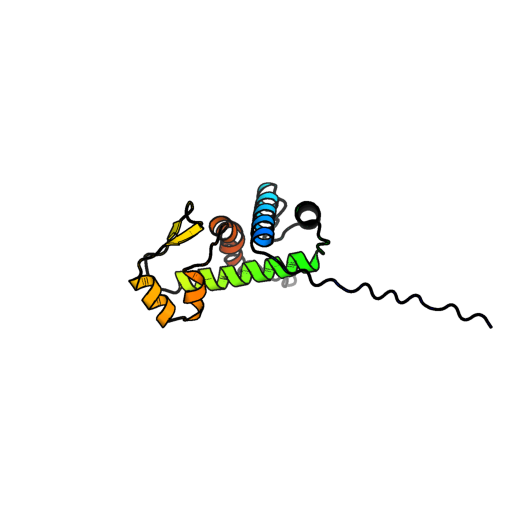 1.00 75.50 83 TRP A O 1
ATOM 654 N N . TYR A 1 84 ? -6.088 -6.259 8.399 1.00 74.69 84 TYR A N 1
ATOM 655 C CA . TYR A 1 84 ? -6.744 -7.487 7.989 1.00 74.69 84 TYR A CA 1
ATOM 656 C C . TYR A 1 84 ? -6.846 -8.507 9.130 1.00 74.69 84 TYR A C 1
ATOM 658 O O . TYR A 1 84 ? -7.910 -9.094 9.321 1.00 74.69 84 TYR A O 1
ATOM 666 N N . ASP A 1 85 ? -5.780 -8.662 9.920 1.00 75.25 85 ASP A N 1
ATOM 667 C CA . ASP A 1 85 ? -5.742 -9.535 11.094 1.00 75.25 85 ASP A CA 1
ATOM 668 C C . ASP A 1 85 ? -6.656 -9.001 12.216 1.00 75.25 85 ASP A C 1
ATOM 670 O O . ASP A 1 85 ? -7.340 -9.789 12.863 1.00 75.25 85 ASP A O 1
ATOM 674 N N . MET A 1 86 ? -6.750 -7.677 12.399 1.00 71.88 86 MET A N 1
ATOM 675 C CA . MET A 1 86 ? -7.682 -7.045 13.341 1.00 71.88 86 MET A CA 1
ATOM 676 C C . MET A 1 86 ? -9.145 -7.338 12.984 1.00 71.88 86 MET A C 1
ATOM 678 O O . MET A 1 86 ? -9.901 -7.739 13.859 1.00 71.88 86 MET A O 1
ATOM 682 N N . TYR A 1 87 ? -9.542 -7.222 11.713 1.00 68.62 87 TYR A N 1
ATOM 683 C CA . TYR A 1 87 ? -10.926 -7.517 11.310 1.00 68.62 87 TYR A CA 1
ATOM 684 C C . TYR A 1 87 ? -11.231 -9.014 11.342 1.00 68.62 87 TYR A C 1
ATOM 686 O O . TYR A 1 87 ? -12.270 -9.415 11.856 1.00 68.62 87 TYR A O 1
ATOM 694 N N . ARG A 1 88 ? -10.321 -9.863 10.848 1.00 66.12 88 ARG A N 1
ATOM 695 C CA . ARG A 1 88 ? -10.528 -11.322 10.841 1.00 66.12 88 ARG A CA 1
ATOM 696 C C . ARG A 1 88 ? -10.447 -11.972 12.216 1.00 66.12 88 ARG A C 1
ATOM 698 O O . ARG A 1 88 ? -11.026 -13.037 12.401 1.00 66.12 88 ARG A O 1
ATOM 705 N N . GLY A 1 89 ? -9.687 -11.382 13.135 1.00 58.88 89 GLY A N 1
ATOM 706 C CA . GLY A 1 89 ? -9.547 -11.854 14.510 1.00 58.88 89 GLY A CA 1
ATOM 707 C C . GLY A 1 89 ? -10.743 -11.506 15.394 1.00 58.88 89 GLY A C 1
ATOM 708 O O . GLY A 1 89 ? -10.848 -12.040 16.495 1.00 58.88 89 GLY A O 1
ATOM 709 N N . THR A 1 90 ? -11.654 -10.650 14.923 1.00 56.84 90 THR A N 1
ATOM 710 C CA . THR A 1 90 ? -12.931 -10.418 15.598 1.00 56.84 90 THR A CA 1
ATOM 711 C C . THR A 1 90 ? -13.982 -11.392 15.083 1.00 56.84 90 THR A C 1
ATOM 713 O O . THR A 1 90 ? -14.113 -11.611 13.882 1.00 56.84 90 THR A O 1
ATOM 716 N N . SER A 1 91 ? -14.782 -11.953 15.986 1.00 53.66 91 SER A N 1
ATOM 717 C CA . SER A 1 91 ? -15.998 -12.714 15.664 1.00 53.66 91 SER A CA 1
ATOM 718 C C . SER A 1 91 ? -17.135 -11.826 15.123 1.00 53.66 91 SER A C 1
ATOM 720 O O . SER A 1 91 ? -18.278 -12.269 15.033 1.00 53.66 91 SER A O 1
ATOM 722 N N . LEU A 1 92 ? -16.836 -10.573 14.768 1.00 55.66 92 LEU A N 1
ATOM 723 C CA . LEU A 1 92 ? -17.789 -9.571 14.316 1.00 55.66 92 LEU A CA 1
ATOM 724 C C . LEU A 1 92 ? -18.009 -9.727 12.806 1.00 55.66 92 LEU A C 1
ATOM 726 O O . LEU A 1 92 ? -17.248 -9.220 11.981 1.00 55.66 92 LEU A O 1
ATOM 730 N N . SER A 1 93 ? -19.073 -10.441 12.435 1.00 55.06 93 SER A N 1
ATOM 731 C CA . SER A 1 93 ? -19.678 -10.284 11.112 1.00 55.06 93 SER A CA 1
ATOM 732 C C . SER A 1 93 ? -20.237 -8.865 11.012 1.00 55.06 93 SER A C 1
ATOM 734 O O . SER A 1 93 ? -20.998 -8.464 11.885 1.00 55.06 93 SER A O 1
ATOM 736 N N . GLY A 1 94 ? -19.875 -8.103 9.982 1.00 62.31 94 GLY A N 1
ATOM 737 C CA . GLY A 1 94 ? -20.419 -6.747 9.816 1.00 62.31 94 GLY A CA 1
ATOM 738 C C . GLY A 1 94 ? -19.510 -5.768 9.088 1.00 62.31 94 GLY A C 1
ATOM 739 O O . GLY A 1 94 ? -19.971 -4.707 8.694 1.00 62.31 94 GLY A O 1
ATOM 740 N N . PHE A 1 95 ? -18.243 -6.118 8.861 1.00 67.56 95 PHE A N 1
ATOM 741 C CA . PHE A 1 95 ? -17.338 -5.272 8.088 1.00 67.56 95 PHE A CA 1
ATOM 742 C C . PHE A 1 95 ? -17.445 -5.553 6.589 1.00 67.56 95 PHE A C 1
ATOM 744 O O . PHE A 1 95 ? -17.196 -6.669 6.129 1.00 67.56 95 PHE A O 1
ATOM 751 N N . SER A 1 96 ? -17.736 -4.514 5.815 1.00 69.94 96 SER A N 1
ATOM 752 C CA . SER A 1 96 ? -17.656 -4.529 4.356 1.00 69.94 96 SER A CA 1
ATOM 753 C C . SER A 1 96 ? -16.861 -3.322 3.866 1.00 69.94 96 SER A C 1
ATOM 755 O O . SER A 1 96 ? -16.939 -2.240 4.435 1.00 69.94 96 SER A O 1
ATOM 757 N N . TRP A 1 97 ? -16.036 -3.489 2.832 1.00 76.38 97 TRP A N 1
ATOM 758 C CA . TRP A 1 97 ? -15.409 -2.336 2.187 1.00 76.38 97 TRP A CA 1
ATOM 759 C C . TRP A 1 97 ? -16.380 -1.745 1.169 1.00 76.38 97 TRP A C 1
ATOM 761 O O . TRP A 1 97 ? -16.808 -2.445 0.250 1.00 76.38 97 TRP A O 1
ATOM 771 N N . ASN A 1 98 ? -16.685 -0.457 1.300 1.00 73.75 98 ASN A N 1
ATOM 772 C CA . ASN A 1 98 ? -17.541 0.249 0.365 1.00 73.75 98 ASN A CA 1
ATOM 773 C C . ASN A 1 98 ? -16.705 0.899 -0.743 1.00 73.75 98 ASN A C 1
ATOM 775 O O . ASN A 1 98 ? -15.875 1.786 -0.523 1.00 73.75 98 ASN A O 1
ATOM 779 N N . SER A 1 99 ? -16.955 0.465 -1.979 1.00 68.81 99 SER A N 1
ATOM 780 C CA . SER A 1 99 ? -16.214 0.906 -3.158 1.00 68.81 99 SER A CA 1
ATOM 781 C C . SER A 1 99 ? -16.497 2.341 -3.589 1.00 68.81 99 SER A C 1
ATOM 783 O O . SER A 1 99 ? -15.680 2.908 -4.319 1.00 68.81 99 SER A O 1
ATOM 785 N N . GLN A 1 100 ? -17.629 2.912 -3.174 1.00 70.50 100 GLN A N 1
ATOM 786 C CA . GLN A 1 100 ? -18.030 4.288 -3.464 1.00 70.50 100 GLN A CA 1
ATOM 787 C C . GLN A 1 100 ? -17.413 5.250 -2.451 1.00 70.50 100 GLN A C 1
ATOM 789 O O . GLN A 1 100 ? -16.755 6.215 -2.835 1.00 70.50 100 GLN A O 1
ATOM 794 N N . THR A 1 101 ? -17.566 4.959 -1.158 1.00 71.31 101 THR A N 1
ATOM 795 C CA . THR A 1 101 ? -17.057 5.827 -0.089 1.00 71.31 101 THR A CA 1
ATOM 796 C C . THR A 1 101 ? -15.564 5.620 0.164 1.00 71.31 101 THR A C 1
ATOM 798 O O . THR A 1 101 ? -14.926 6.503 0.738 1.00 71.31 101 THR A O 1
ATOM 801 N N . LYS A 1 102 ? -14.987 4.497 -0.296 1.00 73.00 102 LYS A N 1
ATOM 802 C CA . LYS A 1 102 ? -13.602 4.058 -0.038 1.00 73.00 102 LYS A CA 1
ATOM 803 C C . LYS A 1 102 ? -13.303 3.841 1.450 1.00 73.00 102 LYS A C 1
ATOM 805 O O . LYS A 1 102 ? -12.145 3.935 1.862 1.00 73.00 102 LYS A O 1
ATOM 810 N N . HIS A 1 103 ? -14.333 3.559 2.243 1.00 73.75 103 HIS A N 1
ATOM 811 C CA . HIS A 1 103 ? -14.232 3.268 3.671 1.00 73.75 103 HIS A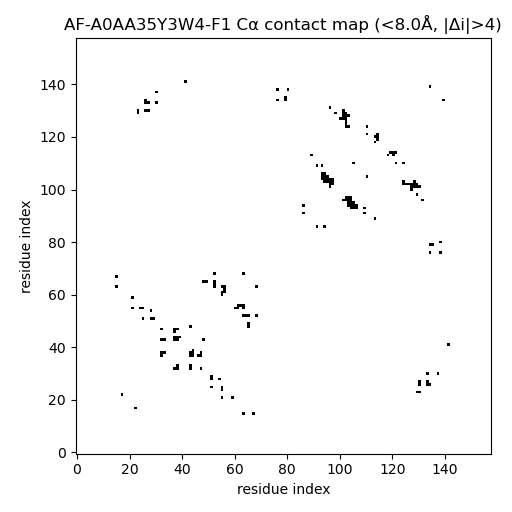 CA 1
ATOM 812 C C . HIS A 1 103 ? -14.647 1.834 3.966 1.00 73.75 103 HIS A C 1
ATOM 814 O O . HIS A 1 103 ? -15.213 1.133 3.128 1.00 73.75 103 HIS A O 1
ATOM 820 N N . ILE A 1 104 ? -14.340 1.410 5.182 1.00 74.06 104 ILE A N 1
ATOM 821 C CA . ILE A 1 104 ? -14.838 0.161 5.732 1.00 74.06 104 ILE A CA 1
ATOM 822 C C . ILE A 1 104 ? -16.088 0.509 6.525 1.00 74.06 104 ILE A C 1
ATOM 824 O O . ILE A 1 104 ? -16.050 1.323 7.444 1.00 74.06 104 ILE A O 1
ATOM 828 N N . GLU A 1 105 ? -17.197 -0.070 6.105 1.00 74.38 105 GLU A N 1
ATOM 829 C CA . GLU A 1 105 ? -18.511 0.106 6.692 1.00 74.38 105 GLU A CA 1
ATOM 830 C C . GLU A 1 105 ? -18.791 -1.060 7.626 1.00 74.38 105 GLU A C 1
ATOM 832 O O . GLU A 1 105 ? -18.577 -2.223 7.279 1.00 74.38 105 GLU A O 1
ATOM 837 N N . ALA A 1 106 ? -19.235 -0.710 8.824 1.00 78.12 106 ALA A N 1
ATOM 838 C CA . ALA A 1 106 ? -19.750 -1.607 9.838 1.00 78.12 106 ALA A CA 1
ATOM 839 C C . ALA A 1 106 ? -20.693 -0.812 10.735 1.00 78.12 106 ALA A C 1
ATOM 841 O O . ALA A 1 106 ? -20.641 0.421 10.752 1.00 78.12 106 ALA A O 1
ATOM 842 N N . GLU A 1 107 ? -21.539 -1.520 11.474 1.00 81.81 107 GLU A N 1
ATOM 843 C CA . GLU A 1 107 ? -22.414 -0.909 12.469 1.00 81.81 107 GLU A CA 1
ATOM 844 C C . GLU A 1 107 ? -21.594 -0.204 13.558 1.00 81.81 107 GLU A C 1
ATOM 846 O O . GLU A 1 107 ? -20.467 -0.598 13.877 1.00 81.81 107 GLU A O 1
ATOM 851 N N . ASP A 1 108 ? -22.161 0.848 14.143 1.00 84.12 108 ASP A N 1
ATOM 852 C CA . ASP A 1 108 ? -21.477 1.627 15.177 1.00 84.12 108 ASP A CA 1
ATOM 853 C C . ASP A 1 108 ? -21.110 0.756 16.386 1.00 84.12 108 ASP A C 1
ATOM 855 O O . ASP A 1 108 ? -19.993 0.848 16.889 1.00 84.12 108 ASP A O 1
ATOM 859 N N . GLU A 1 109 ? -21.985 -0.176 16.767 1.00 82.94 109 GLU A N 1
ATOM 860 C CA . GLU A 1 109 ? -21.755 -1.148 17.843 1.00 82.94 109 GLU A CA 1
ATOM 861 C C . GLU A 1 109 ? -20.546 -2.055 17.558 1.00 82.94 109 GLU A C 1
ATOM 863 O O . GLU A 1 109 ? -19.762 -2.379 18.455 1.00 82.94 109 GLU A O 1
ATOM 868 N N . VAL A 1 110 ? -20.353 -2.431 16.291 1.00 79.62 110 VAL A N 1
ATOM 869 C CA . VAL A 1 110 ? -19.216 -3.235 15.829 1.00 79.62 110 VAL A CA 1
ATOM 870 C C . VAL A 1 110 ? -17.918 -2.419 15.908 1.00 79.62 110 VAL A C 1
ATOM 872 O O . VAL A 1 110 ? -16.894 -2.927 16.378 1.00 79.62 110 VAL A O 1
ATOM 875 N N . TRP A 1 111 ? -17.954 -1.138 15.524 1.00 84.19 111 TRP A N 1
ATOM 876 C CA . TRP A 1 111 ? -16.822 -0.223 15.702 1.00 84.19 111 TRP A CA 1
ATOM 877 C C . TRP A 1 111 ? -16.490 0.018 17.175 1.00 84.19 111 TRP A C 1
ATOM 879 O O . TRP A 1 111 ? -15.316 0.001 17.538 1.00 84.19 111 TRP A O 1
ATOM 889 N N . GLU A 1 112 ? -17.486 0.219 18.033 1.00 86.81 112 GLU A N 1
ATOM 890 C CA . GLU A 1 112 ? -17.292 0.441 19.468 1.00 86.81 112 GLU A CA 1
ATOM 891 C C . GLU A 1 112 ? -16.644 -0.764 20.151 1.00 86.81 112 GLU A C 1
ATOM 893 O O . GLU A 1 112 ? -15.675 -0.605 20.900 1.00 86.81 112 GLU A O 1
ATOM 898 N N . GLN A 1 113 ? -17.119 -1.977 19.856 1.00 82.62 113 GLN A N 1
ATOM 899 C CA . GLN A 1 113 ? -16.522 -3.207 20.378 1.00 82.62 113 GLN A CA 1
ATOM 900 C C . GLN A 1 113 ? -15.077 -3.377 19.903 1.00 82.62 113 GLN A C 1
ATOM 902 O O . GLN A 1 113 ? -14.197 -3.705 20.707 1.00 82.62 113 GLN A O 1
ATOM 907 N N . LEU A 1 114 ? -14.811 -3.099 18.622 1.00 79.50 114 LEU A N 1
ATOM 908 C CA . LEU A 1 114 ? -13.465 -3.179 18.069 1.00 79.50 114 LEU A CA 1
ATOM 909 C C . LEU A 1 114 ? -12.525 -2.143 18.700 1.00 79.50 114 LEU A C 1
ATOM 911 O O . LEU A 1 114 ? -11.417 -2.497 19.090 1.00 79.50 114 LEU A O 1
ATOM 915 N N . ILE A 1 115 ? -12.961 -0.890 18.846 1.00 85.75 115 ILE A N 1
ATOM 916 C CA . ILE A 1 115 ? -12.166 0.189 19.454 1.00 85.75 115 ILE A CA 1
ATOM 917 C C . ILE A 1 115 ? -11.909 -0.094 20.938 1.00 85.75 115 ILE A C 1
ATOM 919 O O . ILE A 1 115 ? -10.815 0.171 21.434 1.00 85.75 115 ILE A O 1
ATOM 923 N N . LYS A 1 116 ? -12.877 -0.683 21.649 1.00 84.94 116 LYS A N 1
ATOM 924 C CA . LYS A 1 116 ? -12.697 -1.109 23.042 1.00 84.94 116 LYS A CA 1
ATOM 925 C C . LYS A 1 116 ? -11.629 -2.198 23.173 1.00 84.94 116 LYS A C 1
ATOM 927 O O . LYS A 1 116 ? -10.843 -2.161 24.116 1.00 84.94 116 LYS A O 1
ATOM 932 N N . ALA A 1 117 ? -11.600 -3.159 22.249 1.00 82.19 117 ALA A N 1
ATOM 933 C CA . ALA A 1 117 ? -10.592 -4.219 22.228 1.00 82.19 117 ALA A CA 1
ATOM 934 C C . ALA A 1 117 ? -9.230 -3.731 21.703 1.00 82.19 117 ALA A C 1
ATOM 936 O O . ALA A 1 117 ? -8.185 -4.211 22.142 1.00 82.19 117 ALA A O 1
ATOM 937 N N . ASN A 1 118 ? -9.236 -2.779 20.769 1.00 79.12 118 ASN A N 1
ATOM 938 C CA . ASN A 1 118 ? -8.052 -2.208 20.149 1.00 79.12 118 ASN A CA 1
ATOM 939 C C . ASN A 1 118 ? -8.249 -0.710 19.836 1.00 79.12 118 ASN A C 1
ATOM 941 O O . ASN A 1 118 ? -8.754 -0.365 18.764 1.00 79.12 118 ASN A O 1
ATOM 945 N N . PRO A 1 119 ? -7.794 0.197 20.720 1.00 84.50 119 PRO A N 1
ATOM 946 C CA . PRO A 1 119 ? -7.968 1.638 20.534 1.00 84.50 119 PRO A CA 1
ATOM 947 C C . PRO A 1 119 ? -7.354 2.203 19.243 1.00 84.50 119 PRO A C 1
ATOM 949 O O . PRO A 1 119 ? -7.838 3.214 18.732 1.00 84.50 119 PRO A O 1
ATOM 952 N N . GLU A 1 120 ? -6.335 1.552 18.662 1.00 78.88 120 GLU A N 1
ATOM 953 C CA . GLU A 1 120 ? -5.753 1.972 17.376 1.00 78.88 120 GLU A CA 1
ATOM 954 C C . GLU A 1 120 ? -6.760 1.867 16.215 1.00 78.88 120 GLU A C 1
ATOM 956 O O . GLU A 1 120 ? -6.622 2.569 15.210 1.00 78.88 120 GLU A O 1
ATOM 961 N N . ALA A 1 121 ? -7.817 1.058 16.366 1.00 78.81 121 ALA A N 1
ATOM 962 C CA . ALA A 1 121 ? -8.900 0.933 15.394 1.00 78.81 121 ALA A CA 1
ATOM 963 C C . ALA A 1 121 ? -9.704 2.229 15.204 1.00 78.81 121 ALA A C 1
ATOM 965 O O . ALA A 1 121 ? -10.357 2.414 14.179 1.00 78.81 121 ALA A O 1
ATOM 966 N N . ALA A 1 122 ? -9.641 3.176 16.142 1.00 83.31 122 ALA A N 1
ATOM 967 C CA . ALA A 1 122 ? -10.337 4.452 15.989 1.00 83.31 122 ALA A CA 1
ATOM 968 C C . ALA A 1 122 ? -9.808 5.251 14.783 1.00 83.31 122 ALA A C 1
ATOM 970 O O . ALA A 1 122 ? -10.583 5.877 14.060 1.00 83.31 122 ALA A O 1
ATOM 971 N N . ALA A 1 123 ? -8.501 5.159 14.501 1.00 78.25 123 ALA A N 1
ATOM 972 C CA . ALA A 1 123 ? -7.866 5.822 13.357 1.00 78.25 123 ALA A CA 1
ATOM 973 C C . ALA A 1 123 ? -8.330 5.266 11.999 1.00 78.25 123 ALA A C 1
ATOM 975 O O . ALA A 1 123 ? -8.009 5.815 10.946 1.00 78.25 123 ALA A O 1
ATOM 976 N N . PHE A 1 124 ? -9.052 4.151 12.018 1.00 73.94 124 PHE A N 1
ATOM 977 C CA . PHE A 1 124 ? -9.431 3.366 10.859 1.00 73.94 124 PHE A CA 1
ATOM 978 C C . PHE A 1 124 ? -10.882 3.566 10.435 1.00 73.94 124 PHE A C 1
ATOM 980 O O . PHE A 1 124 ? -11.187 3.382 9.259 1.00 73.94 124 PHE A O 1
ATOM 987 N N . ARG A 1 125 ? -11.731 4.070 11.336 1.00 76.38 125 ARG A N 1
ATOM 988 C CA . ARG A 1 125 ? -13.122 4.435 11.039 1.00 76.38 125 ARG A CA 1
ATOM 989 C C . ARG A 1 125 ? -13.231 5.581 10.027 1.00 76.38 125 ARG A C 1
ATOM 991 O O . ARG A 1 125 ? -14.123 5.585 9.190 1.00 76.38 125 ARG A O 1
ATOM 998 N N . THR A 1 126 ? -12.312 6.546 10.079 1.00 72.75 126 THR A N 1
ATOM 999 C CA . THR A 1 126 ? -12.336 7.757 9.232 1.00 72.75 126 THR A CA 1
ATOM 1000 C C . THR A 1 126 ? -11.313 7.739 8.099 1.00 72.75 126 THR A C 1
ATOM 1002 O O . THR A 1 126 ? -11.244 8.676 7.302 1.00 72.75 126 THR A O 1
ATOM 1005 N N . LYS A 1 127 ? -10.485 6.691 8.018 1.00 72.44 127 LYS A N 1
ATOM 1006 C CA . LYS A 1 127 ? -9.417 6.613 7.026 1.00 72.44 127 LYS A CA 1
ATOM 1007 C C . LYS A 1 127 ? -9.938 6.027 5.721 1.00 72.44 127 LYS A C 1
ATOM 1009 O O . LYS A 1 127 ? -10.380 4.882 5.668 1.00 72.44 127 LYS A O 1
ATOM 1014 N N . LYS A 1 128 ? -9.786 6.794 4.643 1.00 72.12 128 LYS A N 1
ATOM 1015 C CA . LYS A 1 128 ? -10.008 6.311 3.279 1.00 72.12 128 LYS A CA 1
ATOM 1016 C C . LYS A 1 128 ? -8.943 5.278 2.922 1.00 72.12 128 LYS A C 1
ATOM 1018 O O . LYS A 1 128 ? -7.749 5.568 2.983 1.00 72.12 128 LYS A O 1
ATOM 1023 N N . ILE A 1 129 ? -9.378 4.092 2.512 1.00 72.19 129 ILE A N 1
ATOM 1024 C CA . ILE A 1 129 ? -8.523 3.057 1.927 1.00 72.19 129 ILE A CA 1
ATOM 1025 C C . ILE A 1 129 ? -9.008 2.838 0.501 1.00 72.19 129 ILE A C 1
ATOM 1027 O O . ILE A 1 129 ? -9.801 1.940 0.212 1.00 72.19 129 ILE A O 1
ATOM 1031 N N . SER A 1 130 ? -8.539 3.698 -0.402 1.00 74.19 130 SER A N 1
ATOM 1032 C CA . SER A 1 130 ? -8.960 3.701 -1.807 1.00 74.19 130 SER A CA 1
ATOM 1033 C C . SER A 1 130 ? -8.649 2.397 -2.539 1.00 74.19 130 SER A C 1
ATOM 1035 O O . SER A 1 130 ? -9.320 2.061 -3.513 1.00 74.19 130 SER A O 1
ATOM 1037 N N . ASN A 1 131 ? -7.659 1.658 -2.047 1.00 77.12 131 ASN A N 1
ATOM 1038 C CA . ASN A 1 131 ? -7.052 0.503 -2.688 1.00 77.12 131 ASN A CA 1
ATOM 1039 C C . ASN A 1 131 ? -7.177 -0.786 -1.854 1.00 77.12 131 ASN A C 1
ATOM 1041 O O . ASN A 1 131 ? -6.361 -1.691 -2.001 1.00 77.12 131 ASN A O 1
ATOM 1045 N N . TYR A 1 132 ? -8.180 -0.894 -0.972 1.00 76.81 132 TYR A N 1
ATOM 1046 C CA . TYR A 1 132 ? -8.340 -2.053 -0.080 1.00 76.81 132 TYR A CA 1
ATOM 1047 C C . TYR A 1 132 ? -8.409 -3.383 -0.842 1.00 76.81 132 TYR A C 1
ATOM 1049 O O . TYR A 1 132 ? -7.694 -4.322 -0.498 1.00 76.81 132 TYR A O 1
ATOM 1057 N N . ASN A 1 133 ? -9.230 -3.464 -1.895 1.00 78.00 133 ASN A N 1
ATOM 1058 C CA . ASN A 1 133 ? -9.369 -4.688 -2.689 1.00 78.00 133 ASN A CA 1
ATOM 1059 C C . ASN A 1 133 ? -8.063 -5.055 -3.404 1.00 78.00 133 ASN A C 1
ATOM 1061 O O . ASN A 1 133 ? -7.698 -6.226 -3.443 1.00 78.00 133 ASN A O 1
ATOM 1065 N N . GLN A 1 134 ? -7.338 -4.058 -3.909 1.00 83.19 134 GLN A N 1
ATOM 1066 C CA . GLN A 1 134 ? -6.030 -4.227 -4.535 1.00 83.19 134 GLN A CA 1
ATOM 1067 C C . GLN A 1 134 ? -4.988 -4.712 -3.521 1.00 83.19 134 GLN A C 1
ATOM 1069 O O . GLN A 1 134 ? -4.263 -5.662 -3.787 1.00 83.19 134 GLN A O 1
ATOM 1074 N N . LEU A 1 135 ? -4.944 -4.113 -2.328 1.00 84.06 135 LEU A N 1
ATOM 1075 C CA . LEU A 1 135 ? -4.068 -4.546 -1.238 1.00 84.06 135 LEU A CA 1
ATOM 1076 C C . LEU A 1 135 ? -4.400 -5.969 -0.783 1.00 84.06 135 LEU A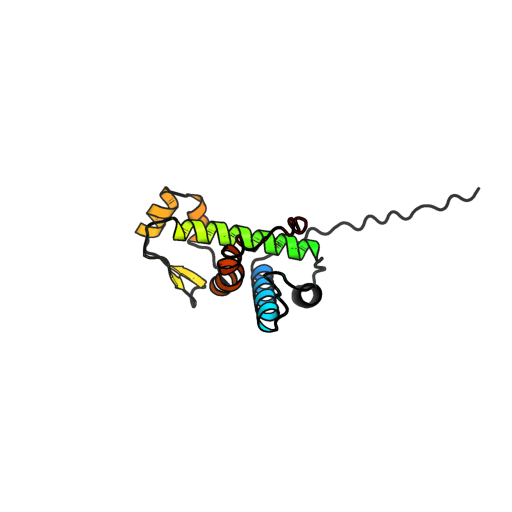 C 1
ATOM 1078 O O . LEU A 1 135 ? -3.488 -6.756 -0.543 1.00 84.06 135 LEU A O 1
ATOM 1082 N N . LYS A 1 136 ? -5.691 -6.314 -0.709 1.00 80.88 136 LYS A N 1
ATOM 1083 C CA . LYS A 1 136 ? -6.148 -7.674 -0.423 1.00 80.88 136 LYS A CA 1
ATOM 1084 C C . LYS A 1 136 ? -5.641 -8.633 -1.493 1.00 80.88 136 LYS A C 1
ATOM 1086 O O . LYS A 1 136 ? -4.904 -9.536 -1.144 1.00 80.88 136 LYS A O 1
ATOM 1091 N N . MET A 1 137 ? -5.923 -8.388 -2.769 1.00 81.44 137 MET A N 1
ATOM 1092 C CA . MET A 1 137 ? -5.436 -9.215 -3.881 1.00 81.44 137 MET A CA 1
ATOM 1093 C C . MET A 1 137 ? -3.909 -9.387 -3.857 1.00 81.44 137 MET A C 1
ATOM 1095 O O . MET A 1 137 ? -3.401 -10.499 -3.957 1.00 81.44 137 MET A O 1
ATOM 1099 N N . LEU A 1 138 ? -3.167 -8.299 -3.646 1.00 83.19 138 LEU A N 1
ATOM 1100 C CA . LEU A 1 138 ? -1.708 -8.330 -3.646 1.00 83.19 138 LEU A CA 1
ATOM 1101 C C . LEU A 1 138 ? -1.122 -9.058 -2.427 1.00 83.19 138 LEU A C 1
ATOM 1103 O O . LEU A 1 138 ? -0.080 -9.707 -2.556 1.00 83.19 138 LEU A O 1
ATOM 1107 N N . PHE A 1 139 ? -1.733 -8.930 -1.246 1.00 80.69 139 PHE A N 1
ATOM 1108 C CA . PHE A 1 139 ? -1.109 -9.313 0.026 1.00 80.69 139 PHE A CA 1
ATOM 1109 C C . PHE A 1 139 ? -1.854 -10.383 0.837 1.00 80.69 139 PHE A C 1
ATOM 1111 O O . PHE A 1 139 ? -1.287 -10.854 1.825 1.00 80.69 139 PHE A O 1
ATOM 1118 N N . SER A 1 140 ? -3.067 -10.802 0.457 1.00 70.38 140 SER A N 1
ATOM 1119 C CA . SER A 1 140 ? -3.810 -11.853 1.170 1.00 70.38 140 SER A CA 1
ATOM 1120 C C . SER A 1 140 ? -3.315 -13.261 0.840 1.00 70.38 140 SER A C 1
ATOM 1122 O O . SER A 1 140 ? -3.197 -14.073 1.755 1.00 70.38 140 SER A O 1
ATOM 1124 N N . ASP A 1 141 ? -2.970 -13.537 -0.423 1.00 56.16 141 ASP A N 1
ATOM 1125 C CA . ASP A 1 141 ? -2.528 -14.874 -0.871 1.00 56.16 141 ASP A CA 1
ATOM 1126 C C . ASP A 1 141 ? -1.066 -15.186 -0.532 1.00 56.16 141 ASP A C 1
ATOM 1128 O O . ASP A 1 141 ? -0.688 -16.340 -0.333 1.00 56.16 141 ASP A O 1
ATOM 1132 N N . ASP A 1 142 ? -0.242 -14.155 -0.343 1.00 53.09 142 ASP A N 1
ATOM 1133 C CA . ASP A 1 142 ? 1.179 -14.285 0.017 1.00 53.09 142 ASP A CA 1
ATOM 1134 C C . ASP A 1 142 ? 1.389 -14.832 1.452 1.00 53.09 142 ASP A C 1
ATOM 1136 O O . ASP A 1 142 ? 2.513 -14.971 1.930 1.00 53.09 142 ASP A O 1
ATOM 1140 N N . ARG A 1 143 ? 0.300 -15.147 2.170 1.00 52.97 143 ARG A N 1
ATOM 1141 C CA . ARG A 1 143 ? 0.318 -15.834 3.472 1.00 52.97 143 ARG A CA 1
ATOM 1142 C C . ARG A 1 143 ? 0.192 -17.357 3.359 1.00 52.97 143 ARG A C 1
ATOM 1144 O O . ARG A 1 143 ? 0.468 -18.038 4.342 1.00 52.97 143 ARG A O 1
ATOM 1151 N N . ALA A 1 144 ? -0.177 -17.899 2.194 1.00 40.53 144 ALA A N 1
ATOM 1152 C CA . ALA A 1 144 ? -0.278 -19.346 1.967 1.00 40.53 144 ALA A CA 1
ATOM 1153 C C . ALA A 1 144 ? 1.047 -19.991 1.513 1.00 40.53 144 ALA A C 1
ATOM 1155 O O . ALA A 1 144 ? 1.195 -21.210 1.575 1.00 40.53 144 ALA A O 1
ATOM 1156 N N . SER A 1 145 ? 2.052 -19.201 1.116 1.00 40.75 145 SER A N 1
ATOM 1157 C CA . SER A 1 145 ? 3.330 -19.736 0.618 1.00 40.75 145 SER A CA 1
ATOM 1158 C C . SER A 1 145 ? 4.406 -19.925 1.701 1.00 40.75 145 SER A C 1
ATOM 1160 O O . SER A 1 145 ? 5.601 -19.909 1.411 1.00 40.75 145 SER A O 1
ATOM 1162 N N . GLY A 1 146 ? 3.995 -20.149 2.954 1.00 40.28 146 GLY A N 1
ATOM 1163 C CA . GLY A 1 146 ? 4.876 -20.574 4.050 1.00 40.28 146 GLY A CA 1
ATOM 1164 C C . GLY A 1 146 ? 5.202 -22.075 4.057 1.00 40.28 146 GLY A C 1
ATOM 1165 O O . GLY A 1 146 ? 5.853 -22.545 4.985 1.00 40.28 146 GLY A O 1
ATOM 1166 N N . SER A 1 147 ? 4.755 -22.842 3.056 1.00 40.09 147 SER A N 1
ATOM 1167 C CA . SER A 1 147 ? 4.827 -24.313 3.076 1.00 40.09 147 SER A CA 1
ATOM 1168 C C . SER A 1 147 ? 5.474 -24.939 1.841 1.00 40.09 147 SER A C 1
ATOM 1170 O O . SER A 1 147 ? 5.164 -26.081 1.526 1.00 40.09 147 SER A O 1
ATOM 1172 N N . LYS A 1 148 ? 6.370 -24.234 1.137 1.00 38.50 148 LYS A N 1
ATOM 1173 C CA . LYS A 1 148 ? 7.256 -24.851 0.127 1.00 38.50 148 LYS A CA 1
ATOM 1174 C C . LYS A 1 148 ? 8.654 -24.232 0.124 1.00 38.50 148 LYS A C 1
ATOM 1176 O O . LYS A 1 148 ? 9.181 -23.849 -0.912 1.00 38.50 148 LYS A O 1
ATOM 1181 N N . ALA A 1 149 ? 9.274 -24.155 1.296 1.00 38.28 149 ALA A N 1
ATOM 1182 C CA . ALA A 1 149 ? 10.723 -24.296 1.370 1.00 38.28 149 ALA A CA 1
ATOM 1183 C C . ALA A 1 149 ? 11.008 -25.781 1.626 1.00 38.28 149 ALA A C 1
ATOM 1185 O O . ALA A 1 149 ? 11.371 -26.175 2.734 1.00 38.28 149 ALA A O 1
ATOM 1186 N N . GLU A 1 150 ? 10.778 -26.625 0.613 1.00 40.94 150 GLU A N 1
ATOM 1187 C CA . GLU A 1 150 ? 11.423 -27.935 0.586 1.00 40.94 150 GLU A CA 1
ATOM 1188 C C . GLU A 1 150 ? 12.920 -27.656 0.581 1.00 40.94 150 GLU A C 1
ATOM 1190 O O . GLU A 1 150 ? 13.507 -27.173 -0.388 1.00 40.94 150 GLU A O 1
ATOM 1195 N N . THR A 1 151 ? 13.512 -27.850 1.752 1.00 39.19 151 THR A N 1
ATOM 1196 C CA . THR A 1 151 ? 14.941 -27.729 1.948 1.00 39.19 151 THR A CA 1
ATOM 1197 C C . THR A 1 151 ? 15.568 -28.795 1.064 1.00 39.19 151 THR A C 1
ATOM 1199 O O . THR A 1 151 ? 15.417 -29.985 1.320 1.00 39.19 151 THR A O 1
ATOM 1202 N N . ALA A 1 152 ? 16.256 -28.376 0.005 1.00 45.09 152 ALA A N 1
ATOM 1203 C CA . ALA A 1 152 ? 17.124 -29.241 -0.776 1.00 45.09 152 ALA A CA 1
ATOM 1204 C C . ALA A 1 152 ? 18.332 -29.647 0.087 1.00 45.09 152 ALA A C 1
ATOM 1206 O O . ALA A 1 152 ? 19.436 -29.133 -0.070 1.00 45.09 152 ALA A O 1
ATOM 1207 N N . LYS A 1 153 ? 18.107 -30.548 1.043 1.00 50.75 153 LYS A N 1
ATOM 1208 C CA . LYS A 1 153 ? 19.128 -31.319 1.748 1.00 50.75 153 LYS A CA 1
ATOM 1209 C C . LYS A 1 153 ? 18.555 -32.693 2.071 1.00 50.75 153 LYS A C 1
ATOM 1211 O O . LYS A 1 153 ? 18.106 -32.917 3.177 1.00 50.75 153 LYS A O 1
ATOM 1216 N N . GLU A 1 154 ? 18.561 -33.579 1.080 1.00 48.31 154 GLU A N 1
ATOM 1217 C CA . GLU A 1 154 ? 19.032 -34.962 1.240 1.00 48.31 154 GLU A CA 1
ATOM 1218 C C . GLU A 1 154 ? 18.971 -35.684 -0.110 1.00 48.31 154 GLU A C 1
ATOM 1220 O O . GLU A 1 154 ? 17.998 -36.326 -0.492 1.00 48.31 154 GLU A O 1
ATOM 1225 N N . LYS A 1 155 ? 20.062 -35.566 -0.864 1.00 45.91 155 LYS A N 1
ATOM 1226 C CA . LYS A 1 155 ? 20.486 -36.610 -1.792 1.00 45.91 155 LYS A CA 1
ATOM 1227 C C . LYS A 1 155 ? 21.894 -37.006 -1.381 1.00 45.91 155 LYS A C 1
ATOM 1229 O O . LYS A 1 155 ? 22.838 -36.408 -1.880 1.00 45.91 155 LYS A O 1
ATOM 1234 N N . ASN A 1 156 ? 22.020 -37.958 -0.458 1.00 48.84 156 ASN A N 1
ATOM 1235 C CA . ASN A 1 156 ? 23.033 -39.007 -0.574 1.00 48.84 156 ASN A CA 1
ATOM 1236 C C . ASN A 1 156 ? 22.761 -40.153 0.415 1.00 48.84 156 ASN A C 1
ATOM 1238 O O . ASN A 1 156 ? 23.238 -40.131 1.544 1.00 48.84 156 ASN A O 1
ATOM 1242 N N . ALA A 1 157 ? 21.992 -41.145 -0.023 1.00 43.59 157 ALA A N 1
ATOM 1243 C CA . ALA A 1 157 ? 22.033 -42.495 0.528 1.00 43.59 157 ALA A CA 1
ATOM 1244 C C . ALA A 1 157 ? 21.469 -43.462 -0.521 1.00 43.59 157 ALA A C 1
ATOM 1246 O O . ALA A 1 157 ? 20.293 -43.825 -0.476 1.00 43.59 157 ALA A O 1
ATOM 1247 N N . ARG A 1 158 ? 22.301 -43.817 -1.503 1.00 44.97 158 ARG A N 1
ATOM 1248 C CA . ARG A 1 158 ? 22.274 -45.106 -2.204 1.00 44.97 158 ARG A CA 1
ATOM 1249 C C . ARG A 1 158 ? 23.692 -45.479 -2.591 1.00 44.97 158 ARG A C 1
ATOM 1251 O O . ARG A 1 158 ? 24.399 -44.571 -3.075 1.00 44.97 158 ARG A O 1
#

Solvent-accessible surface area (backbone atoms only — not comparable to full-atom values): 9916 Å² total; per-residue (Å²): 142,83,84,79,81,80,85,79,78,75,75,77,78,76,80,82,81,83,47,75,68,56,51,51,54,49,50,52,44,51,51,54,31,46,76,73,59,32,42,55,95,91,39,71,37,73,66,37,54,52,52,46,35,54,52,51,19,63,75,69,73,42,94,60,49,72,65,59,51,51,54,49,52,51,51,52,53,51,54,48,46,55,50,51,50,55,56,68,72,41,93,64,84,58,76,43,78,38,85,84,79,20,33,64,45,56,54,68,69,58,50,51,54,45,27,73,78,36,64,75,50,58,68,50,68,81,41,73,46,84,52,52,70,58,50,42,68,70,56,58,62,72,68,70,71,81,78,74,79,77,71,95,75,85,90,84,88,131

InterPro domains:
  IPR024752 Myb/SANT-like domain [PF12776] (17-113)

Organism: Lactuca saligna (NCBI:txid75948)

Secondary structure (DSSP, 8-state):
---PPP-------------HHHHHHHHHHHHHHHHTT-EETTEE-HHHHHHHHHHHHHHHT----HHHHHHHHHHHHHHHHHHHHHHHTS--TT-EEETTTTEEE--HHHHHHHHHH-GGGHHHHS---TTHHHHHHHHHGGGSTTS-----------

pLDDT: mean 76.16, std 18.74, range [30.97, 97.69]

Sequence (158 aa):
MNKRAADGSVVKKENLTWTDNMDNALVEALVKEDDIGNRVNGTFTSQAYANMIAGLSKEFNKSITKDQLKNRMKTLKGNFSKWYDMYRGTSLSGFSWNSQTKHIEAEDEVWEQLIKANPEAAAFRTKKISNYNQLKMLFSDDRASGSKAETAKEKNAR